Protein AF-A0A6N8HKY6-F1 (afdb_monomer_lite)

Structure (mmCIF, N/CA/C/O backbone):
data_AF-A0A6N8HKY6-F1
#
_entry.id   AF-A0A6N8HKY6-F1
#
loop_
_atom_site.group_PDB
_atom_site.id
_atom_site.type_symbol
_atom_site.label_atom_id
_atom_site.label_alt_id
_atom_site.label_comp_id
_atom_site.label_asym_id
_atom_site.label_entity_id
_atom_site.label_seq_id
_atom_site.pdbx_PDB_ins_code
_atom_site.Cartn_x
_atom_site.Cartn_y
_atom_site.Cartn_z
_atom_site.occupancy
_atom_site.B_iso_or_equiv
_atom_site.auth_seq_id
_atom_site.auth_comp_id
_atom_site.auth_asym_id
_atom_site.auth_atom_id
_atom_site.pdbx_PDB_model_num
ATOM 1 N N . MET A 1 1 ? 21.038 8.259 8.127 1.00 40.16 1 MET A N 1
ATOM 2 C CA . MET A 1 1 ? 21.988 7.631 7.180 1.00 40.16 1 MET A CA 1
ATOM 3 C C . MET A 1 1 ? 21.270 7.480 5.849 1.00 40.16 1 MET A C 1
ATOM 5 O O . MET A 1 1 ? 20.213 6.863 5.843 1.00 40.16 1 MET A O 1
ATOM 9 N N . ASP A 1 2 ? 21.791 8.058 4.765 1.00 55.56 2 ASP A N 1
ATOM 10 C CA . ASP A 1 2 ? 21.251 7.838 3.416 1.00 55.56 2 ASP A CA 1
ATOM 11 C C . ASP A 1 2 ? 21.573 6.409 2.977 1.00 55.56 2 ASP A C 1
ATOM 13 O O . ASP A 1 2 ? 22.699 6.095 2.587 1.00 55.56 2 ASP A O 1
ATOM 17 N N . VAL A 1 3 ? 20.592 5.513 3.087 1.00 57.75 3 VAL A N 1
ATOM 18 C CA . VAL A 1 3 ? 20.706 4.182 2.492 1.00 57.75 3 VAL A CA 1
ATOM 19 C C . VAL A 1 3 ? 20.642 4.328 0.967 1.00 57.75 3 VAL A C 1
ATOM 21 O O . VAL A 1 3 ? 19.696 4.923 0.446 1.00 57.75 3 VAL A O 1
ATOM 24 N N . PRO A 1 4 ? 21.641 3.833 0.218 1.00 78.25 4 PRO A N 1
ATOM 25 C CA . PRO A 1 4 ? 21.651 3.984 -1.229 1.00 78.25 4 PRO A CA 1
ATOM 26 C C . PRO A 1 4 ? 20.482 3.210 -1.851 1.00 78.25 4 PRO A C 1
ATOM 28 O O . PRO A 1 4 ? 20.195 2.079 -1.461 1.00 78.25 4 PRO A O 1
ATOM 31 N N . TRP A 1 5 ? 19.817 3.804 -2.848 1.00 77.56 5 TRP A N 1
ATOM 32 C CA . TRP A 1 5 ? 18.761 3.116 -3.594 1.00 77.56 5 TRP A CA 1
ATOM 33 C C . TRP A 1 5 ? 19.310 1.852 -4.274 1.00 77.56 5 TRP A C 1
ATOM 35 O O . TRP A 1 5 ? 20.417 1.856 -4.820 1.00 77.56 5 TRP A O 1
ATOM 45 N N . ILE A 1 6 ? 18.532 0.768 -4.225 1.00 83.19 6 ILE A N 1
ATOM 46 C CA . ILE A 1 6 ? 18.973 -0.580 -4.626 1.00 83.19 6 ILE A CA 1
ATOM 47 C C . ILE A 1 6 ? 18.578 -0.957 -6.058 1.00 83.19 6 ILE A C 1
ATOM 49 O O . ILE A 1 6 ? 19.226 -1.796 -6.683 1.00 83.19 6 ILE A O 1
ATOM 53 N N . GLY A 1 7 ? 17.537 -0.331 -6.601 1.00 85.00 7 GLY A N 1
ATOM 54 C CA . GLY A 1 7 ? 17.026 -0.587 -7.942 1.00 85.00 7 GLY A CA 1
ATOM 55 C C . GLY A 1 7 ? 15.934 0.398 -8.334 1.00 85.00 7 GLY A C 1
ATOM 56 O O . GLY A 1 7 ? 15.472 1.178 -7.501 1.00 85.00 7 GLY A O 1
ATOM 57 N N . ILE A 1 8 ? 15.543 0.341 -9.603 1.00 85.88 8 ILE A N 1
ATOM 58 C CA . ILE A 1 8 ? 14.415 1.094 -10.155 1.00 85.88 8 ILE A CA 1
ATOM 59 C C . ILE A 1 8 ? 13.319 0.139 -10.613 1.00 85.88 8 ILE A C 1
ATOM 61 O O . ILE A 1 8 ? 13.579 -1.028 -10.933 1.00 85.88 8 ILE A O 1
ATOM 65 N N . GLN A 1 9 ? 12.095 0.650 -10.655 1.00 87.75 9 GLN A N 1
ATOM 66 C CA . GLN A 1 9 ? 10.952 -0.060 -11.198 1.00 87.75 9 GLN A CA 1
ATOM 67 C C . GLN A 1 9 ? 9.892 0.931 -11.659 1.00 87.75 9 GLN A C 1
ATOM 69 O O . GLN A 1 9 ? 9.328 1.642 -10.836 1.00 87.75 9 GLN A O 1
ATOM 74 N N . GLU A 1 10 ? 9.556 0.880 -12.943 1.00 89.56 10 GLU A N 1
ATOM 75 C CA . GLU A 1 10 ? 8.458 1.663 -13.503 1.00 89.56 10 GLU A CA 1
ATOM 76 C C . GLU A 1 10 ? 7.121 0.937 -13.323 1.00 89.56 10 GLU A C 1
ATOM 78 O O . GLU A 1 10 ? 7.029 -0.295 -13.437 1.00 89.56 10 GLU A O 1
ATOM 83 N N . TRP A 1 11 ? 6.074 1.704 -13.017 1.00 92.62 11 TRP A N 1
ATOM 84 C CA . TRP A 1 11 ? 4.716 1.199 -12.810 1.00 92.62 11 TRP A CA 1
ATOM 85 C C . TRP A 1 11 ? 3.837 1.612 -13.990 1.00 92.62 11 TRP A C 1
ATOM 87 O O . TRP A 1 11 ? 3.439 2.768 -14.111 1.00 92.62 11 TRP A O 1
ATOM 97 N N . ASP A 1 12 ? 3.501 0.652 -14.846 1.00 92.50 12 ASP A N 1
ATOM 98 C CA . ASP A 1 12 ? 2.563 0.846 -15.947 1.00 92.50 12 ASP A CA 1
ATOM 99 C C . ASP A 1 12 ? 1.124 0.584 -15.466 1.00 92.50 12 ASP A C 1
ATOM 101 O O . ASP A 1 12 ? 0.831 -0.444 -14.842 1.00 92.50 12 ASP A O 1
ATOM 105 N N . LYS A 1 13 ? 0.224 1.529 -15.766 1.00 93.31 13 LYS A N 1
ATOM 106 C CA . LYS A 1 13 ? -1.221 1.497 -15.452 1.00 93.31 13 LYS A CA 1
ATOM 107 C C . LYS A 1 13 ? -1.550 1.184 -13.980 1.00 93.31 13 LYS A C 1
ATOM 109 O O . LYS A 1 13 ? -2.234 0.193 -13.707 1.00 93.31 13 LYS A O 1
ATOM 114 N N . PRO A 1 14 ? -1.100 2.007 -13.017 1.00 94.25 14 PRO A N 1
ATOM 115 C CA . PRO A 1 14 ? -1.478 1.821 -11.623 1.00 94.25 14 PRO A CA 1
ATOM 116 C C . PRO A 1 14 ? -2.959 2.142 -11.389 1.00 94.25 14 PRO A C 1
ATOM 118 O O . PRO A 1 14 ? -3.466 3.165 -11.849 1.00 94.25 14 PRO A O 1
ATOM 121 N N . LEU A 1 15 ? -3.640 1.282 -10.629 1.00 93.19 15 LEU A N 1
ATOM 122 C CA . LEU A 1 15 ? -4.996 1.518 -10.126 1.00 93.19 15 LEU A CA 1
ATOM 123 C C . LEU A 1 15 ? -4.956 1.644 -8.603 1.00 93.19 15 LEU A C 1
ATOM 125 O O . LEU A 1 15 ? -4.335 0.824 -7.937 1.00 93.19 15 LEU A O 1
ATOM 129 N N . PHE A 1 16 ? -5.640 2.640 -8.045 1.00 94.06 16 PHE A N 1
ATOM 130 C CA . PHE A 1 16 ? -5.699 2.867 -6.601 1.00 94.06 16 PHE A CA 1
ATOM 131 C C . PHE A 1 16 ? -7.106 2.594 -6.082 1.00 94.06 16 PHE A C 1
ATOM 133 O O . PHE A 1 16 ? -8.051 3.289 -6.449 1.00 94.06 16 PHE A O 1
ATOM 140 N N . LEU A 1 17 ? -7.236 1.593 -5.215 1.00 94.19 17 LEU A N 1
ATOM 141 C CA . LEU A 1 17 ? -8.494 1.214 -4.578 1.00 94.19 17 LEU A CA 1
ATOM 142 C C . LEU A 1 17 ? -8.341 1.372 -3.070 1.00 94.19 17 LEU A C 1
ATOM 144 O O . LEU A 1 17 ? -7.358 0.884 -2.520 1.00 94.19 17 LEU A O 1
ATOM 148 N N . HIS A 1 18 ? -9.304 2.019 -2.416 1.00 93.44 18 HIS A N 1
ATOM 149 C CA . HIS A 1 18 ? -9.317 2.213 -0.967 1.00 93.44 18 HIS A CA 1
ATOM 150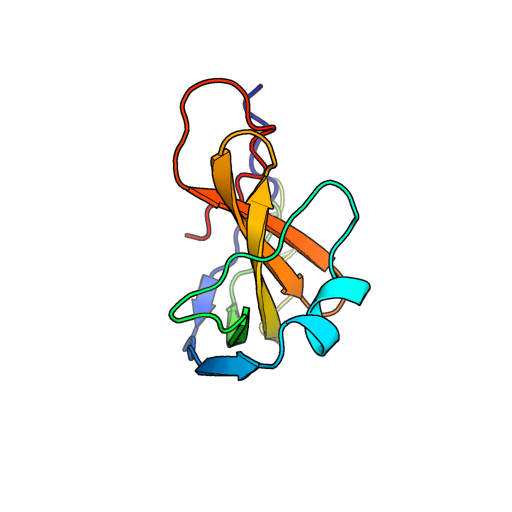 C C . HIS A 1 18 ? -10.697 1.865 -0.417 1.00 93.44 18 HIS A C 1
ATOM 152 O O . HIS A 1 18 ? -11.705 2.289 -0.983 1.00 93.44 18 HIS A O 1
ATOM 158 N N . TRP A 1 19 ? -10.744 1.108 0.675 1.00 95.19 19 TRP A N 1
ATOM 159 C CA . TRP A 1 19 ? -11.985 0.804 1.384 1.00 95.19 19 TRP A CA 1
ATOM 160 C C . TRP A 1 19 ? -11.760 0.873 2.895 1.00 95.19 19 TRP A C 1
ATOM 162 O O . TRP A 1 19 ? -10.682 0.499 3.382 1.00 95.19 19 TRP A O 1
ATOM 172 N N . PRO A 1 20 ? -12.769 1.344 3.643 1.00 94.94 20 PRO A N 1
ATOM 173 C CA . PRO A 1 20 ? -12.734 1.278 5.086 1.00 94.94 20 PRO A CA 1
ATOM 174 C C . PRO A 1 20 ? -12.917 -0.171 5.547 1.00 94.94 20 PRO A C 1
ATOM 176 O 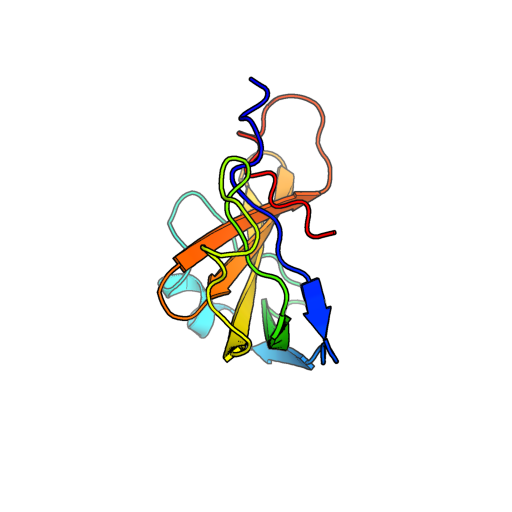O . PRO A 1 20 ? -13.619 -0.970 4.918 1.00 94.94 20 PRO A O 1
ATOM 179 N N . VAL A 1 21 ? -12.282 -0.511 6.661 1.00 93.50 21 VAL A N 1
ATOM 180 C CA . VAL A 1 21 ? -12.401 -1.810 7.322 1.00 93.50 21 VAL A CA 1
ATOM 181 C C . VAL A 1 21 ? -12.426 -1.634 8.842 1.00 93.50 21 VAL A C 1
ATOM 183 O O . VAL A 1 21 ? -11.867 -0.659 9.358 1.00 93.50 21 VAL A O 1
ATOM 186 N N . PRO A 1 22 ? -13.029 -2.581 9.585 1.00 93.31 22 PRO A N 1
ATOM 187 C CA . PRO A 1 22 ? -13.001 -2.549 11.042 1.00 93.31 22 PRO A CA 1
ATOM 188 C C . PRO A 1 22 ? -11.565 -2.576 11.578 1.00 93.31 22 PRO A C 1
ATOM 190 O O . PRO A 1 22 ? -10.729 -3.366 11.123 1.00 93.31 22 PRO A O 1
ATOM 193 N N . TYR A 1 23 ? -11.285 -1.725 12.563 1.00 92.69 23 TYR A N 1
ATOM 194 C CA . TYR A 1 23 ? -9.962 -1.574 13.174 1.00 92.69 23 TYR A CA 1
ATOM 195 C C . TYR A 1 23 ? -9.439 -2.904 13.735 1.00 92.69 23 TYR A C 1
ATOM 197 O O . TYR A 1 23 ? -8.277 -3.273 13.564 1.00 92.69 23 TYR A O 1
ATOM 205 N N . GLU A 1 24 ? -10.333 -3.652 14.363 1.00 93.19 24 GLU A N 1
ATOM 206 C CA . GLU A 1 24 ? -10.104 -4.913 15.058 1.00 93.19 24 GLU A CA 1
ATOM 207 C C . GLU A 1 24 ? -9.662 -6.021 14.100 1.00 93.19 24 GLU A C 1
ATOM 209 O O . GLU A 1 24 ? -8.942 -6.931 14.505 1.00 93.19 24 GLU A O 1
ATOM 214 N N . VAL A 1 25 ? -10.049 -5.928 12.823 1.00 91.69 25 VAL A N 1
ATOM 215 C CA . VAL A 1 25 ? -9.651 -6.881 11.777 1.00 91.69 25 VAL A CA 1
ATOM 216 C C . VAL A 1 25 ? -8.216 -6.621 11.323 1.00 91.69 25 VAL A C 1
ATOM 218 O O . VAL A 1 25 ? -7.463 -7.565 11.090 1.00 91.69 25 VAL A O 1
ATOM 221 N N . LEU A 1 26 ? -7.812 -5.353 11.215 1.00 91.00 26 LEU A N 1
ATOM 222 C CA . LEU A 1 26 ? -6.459 -4.997 10.785 1.00 91.00 26 LEU A CA 1
ATOM 223 C C . LEU A 1 26 ? -5.433 -5.023 11.911 1.00 91.00 26 LEU A C 1
ATOM 225 O O . LEU A 1 26 ? -4.261 -5.304 11.656 1.00 91.00 26 LEU A O 1
ATOM 229 N N . ARG A 1 27 ? -5.836 -4.726 13.150 1.00 90.62 27 ARG A N 1
ATOM 230 C CA . ARG A 1 27 ? -4.907 -4.566 14.276 1.00 90.62 27 ARG A CA 1
ATOM 231 C C . ARG A 1 27 ? -3.977 -5.771 14.480 1.00 90.62 27 ARG A C 1
ATOM 233 O O . ARG A 1 27 ? -2.795 -5.521 14.718 1.00 90.62 27 ARG A O 1
ATOM 240 N N . PRO A 1 28 ? -4.427 -7.036 14.370 1.00 92.31 28 PRO A N 1
ATOM 241 C CA . PRO A 1 28 ? -3.551 -8.199 14.521 1.00 92.31 28 PRO A CA 1
ATOM 242 C C . PRO A 1 28 ? -2.482 -8.329 13.425 1.00 92.31 28 PRO A C 1
ATOM 244 O O . PRO A 1 28 ? -1.472 -8.989 13.644 1.00 92.31 28 PRO A O 1
ATOM 247 N N . LEU A 1 29 ? -2.692 -7.716 12.254 1.00 88.94 29 LEU A N 1
ATOM 248 C CA . LEU A 1 29 ? -1.766 -7.769 11.114 1.00 88.94 29 LEU A CA 1
ATOM 249 C C . LEU A 1 29 ? -0.670 -6.698 11.190 1.00 88.94 29 LEU A C 1
ATOM 251 O O . LEU A 1 29 ? 0.304 -6.748 10.439 1.00 88.94 29 LEU A O 1
ATOM 255 N N . VAL A 1 30 ? -0.833 -5.719 12.082 1.00 86.75 30 VAL A N 1
ATOM 256 C CA . VAL A 1 30 ? 0.107 -4.617 12.272 1.00 86.75 30 VAL A CA 1
ATOM 257 C C . VAL A 1 30 ? 1.051 -4.932 13.440 1.00 86.75 30 VAL A C 1
ATOM 259 O O . VAL A 1 30 ? 0.573 -5.215 14.544 1.00 86.75 30 VAL A O 1
ATOM 262 N N . PRO A 1 31 ? 2.384 -4.863 13.235 1.00 86.25 31 PRO A N 1
ATOM 263 C CA . PRO A 1 31 ? 3.354 -5.068 14.306 1.00 86.25 31 PRO A CA 1
ATOM 264 C C . PRO A 1 31 ? 3.156 -4.096 15.475 1.00 86.25 31 PRO A C 1
ATOM 266 O O . PRO A 1 31 ? 2.819 -2.933 15.276 1.00 86.25 31 PRO A O 1
ATOM 269 N N . GLU A 1 32 ? 3.446 -4.564 16.690 1.00 82.88 32 GLU A N 1
ATOM 270 C CA . GLU A 1 32 ? 3.260 -3.829 17.949 1.00 82.88 32 GLU A CA 1
ATOM 271 C C . GLU A 1 32 ? 3.792 -2.381 18.005 1.00 82.88 32 GLU A C 1
ATOM 273 O O . GLU A 1 32 ? 3.078 -1.542 18.555 1.00 82.88 32 GLU A O 1
ATOM 278 N N . PRO A 1 33 ? 4.968 -2.020 17.444 1.00 84.12 33 PRO A N 1
ATOM 279 C CA . PRO A 1 33 ? 5.452 -0.636 17.517 1.00 84.12 33 PRO A CA 1
ATOM 280 C C . PRO A 1 33 ? 4.609 0.369 16.714 1.00 84.12 33 PRO A C 1
ATOM 282 O O . PRO A 1 33 ? 4.843 1.577 16.811 1.00 84.12 33 PRO A O 1
ATOM 285 N N . PHE A 1 34 ? 3.649 -0.103 15.916 1.00 87.00 34 PHE A N 1
ATOM 286 C CA . PHE A 1 34 ? 2.804 0.724 15.069 1.00 87.00 34 PHE A CA 1
ATOM 287 C C . PHE A 1 34 ? 1.350 0.703 15.543 1.00 87.00 34 PHE A C 1
ATOM 289 O O . PHE A 1 34 ? 0.785 -0.336 15.884 1.00 87.00 34 PHE A O 1
ATOM 296 N N . VAL A 1 35 ? 0.719 1.872 15.509 1.00 89.19 35 VAL A N 1
ATOM 297 C CA . VAL A 1 35 ? -0.721 2.033 15.737 1.00 89.19 35 VAL A CA 1
ATOM 298 C C . VAL A 1 35 ? -1.391 2.191 14.381 1.00 89.19 35 VAL A C 1
ATOM 300 O O . VAL A 1 35 ? -0.816 2.822 13.506 1.00 89.19 35 VAL A O 1
ATOM 303 N N . LEU A 1 36 ? -2.585 1.644 14.171 1.00 90.81 36 LEU A N 1
ATOM 304 C CA . LEU A 1 36 ? -3.332 1.912 12.939 1.00 90.81 36 LEU A CA 1
ATOM 305 C C . LEU A 1 36 ? -3.740 3.384 12.876 1.00 90.81 36 LEU A C 1
ATOM 307 O O . LEU A 1 36 ? -4.229 3.943 13.860 1.00 90.81 36 LEU A O 1
ATOM 311 N N . ASP A 1 37 ? -3.547 3.996 11.713 1.00 90.31 37 ASP A N 1
ATOM 312 C CA . ASP A 1 37 ? -4.087 5.321 11.457 1.00 90.31 37 ASP A CA 1
ATOM 313 C C . ASP A 1 37 ? -5.537 5.192 10.993 1.00 90.31 37 ASP A C 1
ATOM 315 O O . ASP A 1 37 ? -5.870 4.340 10.163 1.00 90.31 37 ASP A O 1
ATOM 319 N N . THR A 1 38 ? -6.406 6.015 11.568 1.00 90.75 38 THR A N 1
ATOM 320 C CA . THR A 1 38 ? -7.848 5.950 11.333 1.00 90.75 38 THR A CA 1
ATOM 321 C C . THR A 1 38 ? -8.334 7.261 10.757 1.00 90.75 38 THR A C 1
ATOM 323 O O . THR A 1 38 ? -7.996 8.326 11.273 1.00 90.75 38 THR A O 1
ATOM 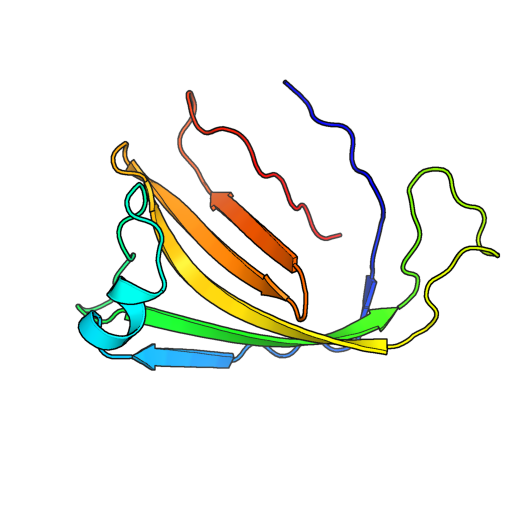326 N N . PHE A 1 39 ? -9.194 7.183 9.752 1.00 88.06 39 PHE A N 1
ATOM 327 C CA . PHE A 1 39 ? -9.911 8.328 9.214 1.00 88.06 39 PHE A CA 1
ATOM 328 C C . PHE A 1 39 ? -11.405 8.094 9.415 1.00 88.06 39 PHE A C 1
ATOM 330 O O . PHE A 1 39 ? -11.913 7.034 9.047 1.00 88.06 39 PHE A O 1
ATOM 337 N N . ASP A 1 40 ? -12.074 9.063 10.045 1.00 88.94 40 ASP A N 1
ATOM 338 C CA . ASP A 1 40 ? -13.483 8.972 10.455 1.00 88.94 40 ASP A CA 1
ATOM 339 C C . ASP A 1 40 ? -13.781 7.739 11.336 1.00 88.94 40 ASP A C 1
ATOM 341 O O . ASP A 1 40 ? -14.715 6.974 11.113 1.00 88.94 40 ASP A O 1
ATOM 345 N N . GLY A 1 41 ? -12.891 7.474 12.302 1.00 87.25 41 GLY A N 1
ATOM 346 C CA . GLY A 1 41 ? -12.995 6.329 13.216 1.00 87.25 41 GLY A CA 1
ATOM 347 C C . GLY A 1 41 ? -12.760 4.954 12.577 1.00 87.25 41 GLY A C 1
ATOM 348 O O . GLY A 1 41 ? -12.782 3.953 13.287 1.00 87.25 41 GLY A O 1
ATOM 349 N N . GLN A 1 42 ? -12.502 4.883 11.268 1.00 90.38 42 GLN A N 1
ATOM 350 C CA . GLN A 1 42 ? -12.296 3.632 10.536 1.00 90.38 42 GLN A CA 1
ATOM 351 C C . GLN A 1 42 ? -10.839 3.466 10.112 1.00 90.38 42 GLN A C 1
ATOM 353 O O . GLN A 1 42 ? -10.155 4.439 9.784 1.00 90.38 42 GLN A O 1
ATOM 358 N N . ALA A 1 43 ? -10.361 2.223 10.100 1.00 93.12 43 ALA A N 1
ATOM 359 C CA . ALA A 1 43 ? -9.082 1.885 9.493 1.00 93.12 43 ALA A CA 1
ATOM 360 C C . ALA A 1 43 ? -9.271 1.672 7.984 1.00 93.12 43 ALA A C 1
ATOM 362 O O . ALA A 1 43 ? -10.373 1.386 7.518 1.00 93.12 43 ALA A O 1
ATOM 363 N N . TRP A 1 44 ? -8.202 1.825 7.207 1.00 93.50 44 TRP A N 1
ATOM 364 C CA . TRP A 1 44 ? -8.285 1.824 5.747 1.00 93.50 44 TRP A CA 1
ATOM 365 C C . TRP A 1 44 ? -7.263 0.882 5.138 1.00 93.50 44 TRP A C 1
ATOM 367 O O . TRP A 1 44 ? -6.086 0.910 5.505 1.00 93.50 44 TRP A O 1
ATOM 377 N N . VAL A 1 45 ? -7.708 0.099 4.156 1.00 94.12 45 VAL A N 1
ATOM 378 C CA . VAL A 1 45 ? -6.817 -0.698 3.311 1.00 94.12 45 VAL A CA 1
ATOM 379 C C . VAL A 1 45 ? -6.802 -0.114 1.910 1.00 94.12 45 VAL A C 1
ATOM 381 O O . VAL A 1 45 ? -7.843 0.230 1.352 1.00 94.12 45 VAL A O 1
ATOM 384 N N . GLY A 1 46 ? -5.604 -0.019 1.342 1.00 92.88 46 GLY A N 1
ATOM 385 C CA . GLY A 1 46 ? -5.382 0.252 -0.066 1.00 92.88 46 GLY A CA 1
ATOM 386 C C . GLY A 1 46 ? -4.939 -1.005 -0.813 1.00 92.88 46 GLY A C 1
ATOM 387 O O . GLY A 1 46 ? -4.072 -1.743 -0.345 1.00 92.88 46 GLY A O 1
ATOM 388 N N . ILE A 1 47 ? -5.491 -1.231 -1.999 1.00 93.75 47 ILE A N 1
ATOM 389 C CA . ILE A 1 47 ? -5.002 -2.210 -2.977 1.00 93.75 47 ILE A CA 1
ATOM 390 C C . ILE A 1 47 ? -4.513 -1.425 -4.187 1.00 93.75 47 ILE A C 1
ATOM 392 O O . ILE A 1 47 ? -5.212 -0.550 -4.700 1.00 93.75 47 ILE A O 1
ATOM 396 N N . VAL A 1 48 ? -3.307 -1.753 -4.646 1.00 93.75 48 VAL A N 1
ATOM 397 C CA . VAL A 1 48 ? -2.718 -1.148 -5.840 1.00 93.75 48 VAL A CA 1
ATOM 398 C C . VAL A 1 48 ? -2.176 -2.238 -6.760 1.00 93.75 48 VAL A C 1
ATOM 400 O O . VAL A 1 48 ? -1.044 -2.689 -6.553 1.00 93.75 48 VAL A O 1
ATOM 403 N N . PRO A 1 49 ? -2.976 -2.709 -7.737 1.00 93.50 49 PRO A N 1
ATOM 404 C CA . PRO A 1 49 ? -2.487 -3.508 -8.844 1.00 93.50 49 PRO A CA 1
ATOM 405 C C . PRO A 1 49 ? -1.836 -2.607 -9.895 1.00 93.50 49 PRO A C 1
ATOM 407 O O . PRO A 1 49 ? -2.319 -1.511 -10.188 1.00 93.50 49 PRO A O 1
ATOM 410 N N . PHE A 1 50 ? -0.740 -3.082 -10.473 1.00 92.00 50 PHE A N 1
ATOM 411 C CA . PHE A 1 50 ? -0.042 -2.422 -11.574 1.00 92.00 50 PHE A CA 1
ATOM 412 C C . PHE A 1 50 ? 0.833 -3.433 -12.311 1.00 92.00 50 PHE A C 1
ATOM 414 O O . PHE A 1 50 ? 1.132 -4.525 -11.811 1.00 92.00 50 PHE A O 1
ATOM 421 N N . LYS A 1 51 ? 1.256 -3.070 -13.520 1.00 91.62 51 LYS A N 1
ATOM 422 C CA . LYS A 1 51 ? 2.248 -3.834 -14.267 1.00 91.62 51 LYS A CA 1
ATOM 423 C C . LYS A 1 51 ? 3.626 -3.236 -13.991 1.00 91.62 51 LYS A C 1
ATOM 425 O O . LYS A 1 51 ? 3.898 -2.101 -14.360 1.00 91.62 51 LYS A O 1
ATOM 430 N N . ALA A 1 52 ? 4.497 -3.997 -13.342 1.00 90.38 52 ALA A N 1
ATOM 431 C CA . ALA A 1 52 ? 5.887 -3.613 -13.163 1.00 90.38 52 ALA A CA 1
ATOM 432 C C . ALA A 1 52 ? 6.653 -3.849 -14.468 1.00 90.38 52 ALA A C 1
ATOM 434 O O . ALA A 1 52 ? 6.657 -4.961 -15.011 1.00 90.38 52 ALA A O 1
ATOM 435 N N . VAL A 1 53 ? 7.299 -2.800 -14.966 1.00 89.25 53 VAL A N 1
ATOM 436 C CA . VAL A 1 53 ? 8.141 -2.823 -16.168 1.00 89.25 53 VAL A CA 1
ATOM 437 C C . VAL A 1 53 ? 9.5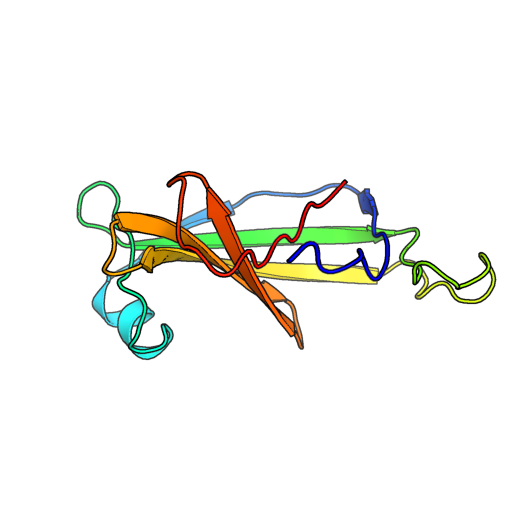10 -2.225 -15.847 1.00 89.25 53 VAL A C 1
ATOM 439 O O . VAL A 1 53 ? 9.705 -1.635 -14.783 1.00 89.25 53 VAL A O 1
ATOM 442 N N . HIS A 1 54 ? 10.496 -2.492 -16.708 1.00 86.38 54 HIS A N 1
ATOM 443 C CA . HIS A 1 54 ? 11.875 -1.994 -16.578 1.00 86.38 54 HIS A CA 1
ATOM 444 C C . HIS A 1 54 ? 12.477 -2.127 -15.163 1.00 86.38 54 HIS A C 1
ATOM 446 O O . HIS A 1 54 ? 13.207 -1.262 -14.686 1.00 86.38 54 HIS A O 1
ATOM 452 N N . THR A 1 55 ? 12.170 -3.232 -14.473 1.00 86.19 55 THR A N 1
ATOM 453 C CA . THR A 1 55 ? 12.684 -3.484 -13.122 1.00 86.19 55 THR A CA 1
ATOM 454 C C . THR A 1 55 ? 14.130 -3.955 -13.204 1.00 86.19 55 THR A C 1
ATOM 456 O O . THR A 1 55 ? 14.379 -5.055 -13.708 1.00 86.19 55 THR A O 1
ATOM 459 N N . LYS A 1 56 ? 15.065 -3.150 -12.687 1.00 82.81 56 LYS A N 1
ATOM 460 C CA . LYS A 1 56 ? 16.497 -3.481 -12.658 1.00 82.81 56 LYS A CA 1
ATOM 461 C C . LYS A 1 56 ? 17.196 -3.016 -11.376 1.00 82.81 56 LYS A C 1
ATOM 463 O O . LYS A 1 56 ? 16.853 -1.958 -10.837 1.00 82.81 56 LYS A O 1
ATOM 468 N N . PRO A 1 57 ? 18.187 -3.778 -10.878 1.00 83.31 57 PRO A N 1
ATOM 469 C CA . PRO A 1 57 ? 19.040 -3.333 -9.784 1.00 83.31 57 PRO A CA 1
ATOM 470 C C . PRO A 1 57 ? 19.943 -2.177 -10.234 1.00 83.31 57 PRO A C 1
ATOM 472 O O . PRO A 1 57 ? 20.282 -2.062 -11.410 1.00 83.31 57 PRO A O 1
ATOM 475 N N . ARG A 1 58 ? 20.381 -1.341 -9.287 1.00 81.44 58 ARG A N 1
ATOM 476 C CA . ARG A 1 58 ? 21.201 -0.141 -9.547 1.00 81.44 58 ARG A CA 1
ATOM 477 C C . ARG A 1 58 ? 22.467 -0.409 -10.366 1.00 81.44 58 ARG A C 1
ATOM 479 O O . ARG A 1 58 ? 22.887 0.440 -11.142 1.00 81.44 58 ARG A O 1
ATOM 486 N N . TRP A 1 59 ? 23.091 -1.560 -10.141 1.00 76.50 59 TRP A N 1
ATOM 487 C CA . TRP A 1 59 ? 24.356 -1.972 -10.754 1.00 76.50 59 TRP A CA 1
ATOM 488 C C . TRP A 1 59 ? 24.169 -2.964 -11.914 1.00 76.50 59 TRP A C 1
ATOM 490 O O . TRP A 1 59 ? 25.153 -3.414 -12.495 1.00 76.50 59 TRP A O 1
ATOM 500 N N . GLY A 1 60 ? 22.926 -3.326 -12.247 1.00 66.56 60 GLY A N 1
ATOM 501 C CA . GLY A 1 60 ? 22.626 -4.254 -13.336 1.00 66.56 60 GLY A CA 1
ATOM 502 C C . GLY A 1 60 ? 22.580 -3.557 -14.693 1.00 66.56 60 GLY A C 1
ATOM 503 O O . GLY A 1 60 ? 22.061 -2.447 -14.816 1.00 66.56 60 GLY A O 1
ATOM 5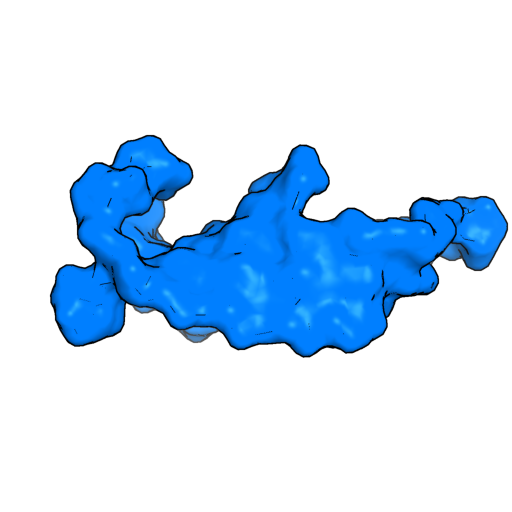04 N N . SER A 1 61 ? 23.090 -4.228 -15.727 1.00 65.31 61 SER A N 1
ATOM 505 C CA . SER A 1 61 ? 22.822 -3.859 -17.120 1.00 65.31 61 SER A CA 1
ATOM 506 C C . SER A 1 61 ? 21.380 -4.219 -17.502 1.00 65.31 61 SER A C 1
ATOM 508 O O . SER A 1 61 ? 20.726 -5.001 -16.810 1.00 65.31 61 SER A O 1
ATOM 510 N N . ASP A 1 62 ? 20.873 -3.693 -18.622 1.00 64.56 62 ASP A N 1
ATOM 511 C CA . ASP A 1 62 ? 19.498 -3.968 -19.087 1.00 64.56 62 ASP A CA 1
ATOM 512 C C . ASP A 1 62 ? 19.224 -5.467 -19.348 1.00 64.56 62 ASP A C 1
ATOM 514 O O . ASP A 1 62 ? 18.073 -5.902 -19.376 1.00 64.56 62 ASP A O 1
ATOM 518 N N . LEU A 1 63 ? 20.286 -6.274 -19.458 1.00 62.88 63 LEU A N 1
ATOM 519 C CA . LEU A 1 63 ? 20.233 -7.734 -19.576 1.00 62.88 63 LEU A CA 1
ATOM 520 C C . LEU A 1 63 ? 19.804 -8.439 -18.276 1.00 62.88 63 LEU A C 1
ATOM 522 O O . LEU A 1 63 ? 19.373 -9.587 -18.328 1.00 62.88 63 LEU A O 1
ATOM 526 N N . VAL A 1 64 ? 19.896 -7.772 -17.120 1.00 63.09 64 VAL A N 1
ATOM 527 C CA . VAL A 1 64 ? 19.484 -8.296 -15.803 1.00 63.09 64 VAL A CA 1
ATOM 528 C C . VAL A 1 64 ? 18.172 -7.631 -15.372 1.00 63.09 64 VAL A C 1
ATOM 530 O O . VAL A 1 64 ? 18.045 -7.081 -14.277 1.00 63.09 64 VAL A O 1
ATOM 533 N N . THR A 1 65 ? 17.188 -7.624 -16.270 1.00 70.12 65 THR A N 1
ATOM 534 C CA . THR A 1 65 ? 15.838 -7.129 -15.983 1.00 70.12 65 THR A CA 1
ATOM 535 C C . THR A 1 65 ? 14.912 -8.283 -15.608 1.00 70.12 65 THR A C 1
ATOM 537 O O . THR A 1 65 ? 14.949 -9.352 -16.212 1.00 70.12 65 THR A O 1
ATOM 540 N N . LEU A 1 66 ? 14.025 -8.069 -14.630 1.00 71.25 66 LEU A N 1
ATOM 541 C CA . LEU A 1 66 ? 13.039 -9.077 -14.191 1.00 71.25 66 LEU A CA 1
ATOM 542 C C . LEU A 1 66 ? 11.873 -9.286 -15.186 1.00 71.25 66 LEU A C 1
ATOM 544 O O . LEU A 1 66 ? 10.864 -9.900 -14.843 1.00 71.25 66 LEU A O 1
ATOM 548 N N . GLY A 1 67 ? 11.985 -8.772 -16.416 1.00 81.00 67 GLY A N 1
ATOM 549 C CA . GLY A 1 67 ? 10.892 -8.743 -17.387 1.00 81.00 67 GLY A CA 1
ATOM 550 C C . GLY A 1 67 ? 9.662 -7.968 -16.893 1.00 81.00 67 GLY A C 1
ATOM 551 O O . GLY A 1 67 ? 9.638 -7.394 -15.800 1.00 81.00 67 GLY A O 1
ATOM 552 N N . SER A 1 68 ? 8.610 -7.937 -17.715 1.00 86.12 68 SER A N 1
ATOM 553 C CA . SER A 1 68 ? 7.339 -7.329 -17.316 1.00 86.12 68 SER A CA 1
ATOM 554 C C . SER A 1 68 ? 6.472 -8.317 -16.544 1.00 86.12 68 SER A C 1
ATOM 556 O O . SER A 1 68 ? 6.240 -9.424 -17.033 1.00 86.12 68 SER A O 1
ATOM 558 N N . HIS A 1 69 ? 5.934 -7.909 -15.399 1.00 87.69 69 HIS A N 1
ATOM 559 C CA . HIS A 1 69 ? 5.103 -8.772 -14.560 1.00 87.69 69 HIS A CA 1
ATOM 560 C C . HIS A 1 69 ? 4.036 -7.971 -13.811 1.00 87.69 69 HIS A C 1
ATOM 562 O O . HIS A 1 69 ? 4.167 -6.767 -13.604 1.00 87.69 69 HIS A O 1
ATOM 568 N N . PHE A 1 70 ? 2.953 -8.637 -13.416 1.00 90.38 70 PHE A N 1
ATOM 569 C CA . PHE A 1 70 ? 1.899 -8.012 -12.621 1.00 90.38 70 PHE A CA 1
ATOM 570 C C . PHE A 1 70 ? 2.259 -8.046 -11.141 1.00 90.38 70 PHE A C 1
ATOM 572 O O . PHE A 1 70 ? 2.721 -9.064 -10.625 1.00 90.38 70 PHE A O 1
ATOM 579 N N . GLN A 1 71 ? 2.029 -6.930 -10.461 1.00 90.38 71 GLN A N 1
ATOM 580 C CA . GLN A 1 71 ? 2.225 -6.803 -9.027 1.00 90.38 71 GLN A CA 1
ATOM 581 C C . GLN A 1 71 ? 0.969 -6.263 -8.365 1.00 90.38 71 GLN A C 1
ATOM 583 O O . GLN A 1 71 ? 0.211 -5.487 -8.945 1.00 90.38 71 GLN A O 1
ATOM 588 N N . LEU A 1 72 ? 0.780 -6.689 -7.121 1.00 90.50 72 LEU A N 1
ATOM 589 C CA . LEU A 1 72 ? -0.319 -6.287 -6.267 1.00 90.50 72 LEU A CA 1
ATOM 590 C C . LEU A 1 72 ? 0.258 -5.873 -4.917 1.00 90.50 72 LEU A C 1
ATOM 592 O O . LEU A 1 72 ? 0.919 -6.678 -4.254 1.00 90.50 72 LEU A O 1
ATOM 596 N N . ASN A 1 73 ? 0.016 -4.621 -4.534 1.00 91.12 73 ASN A N 1
ATOM 597 C CA . ASN A 1 73 ? 0.377 -4.100 -3.221 1.00 91.12 73 ASN A CA 1
ATOM 598 C C . ASN A 1 73 ? -0.880 -3.966 -2.362 1.00 91.12 73 ASN A C 1
ATOM 600 O O . ASN A 1 73 ? -1.816 -3.270 -2.758 1.00 91.12 73 ASN A O 1
ATOM 604 N N . PHE A 1 74 ? -0.861 -4.558 -1.174 1.00 91.06 74 PHE A N 1
ATOM 605 C CA . PHE A 1 74 ? -1.816 -4.273 -0.105 1.00 91.06 74 PHE A CA 1
ATOM 606 C C . PHE A 1 74 ? -1.172 -3.294 0.860 1.00 91.06 74 PHE A C 1
ATOM 608 O O . PHE A 1 74 ? -0.009 -3.474 1.208 1.00 91.06 74 PHE A O 1
ATOM 615 N N . ARG A 1 75 ? -1.885 -2.262 1.299 1.00 92.81 75 ARG A N 1
ATOM 616 C CA . ARG A 1 75 ? -1.342 -1.277 2.234 1.00 92.81 75 ARG A CA 1
ATOM 617 C C . ARG A 1 75 ? -2.346 -0.890 3.300 1.00 92.81 75 ARG A C 1
ATOM 619 O O . ARG A 1 75 ? -3.531 -0.815 3.012 1.00 92.81 75 ARG A O 1
ATOM 626 N N . THR A 1 76 ? -1.862 -0.607 4.500 1.00 92.75 76 THR A N 1
ATOM 627 C CA . THR A 1 76 ? -2.645 0.040 5.558 1.00 92.75 76 THR A CA 1
ATOM 628 C C . THR A 1 76 ? -1.881 1.238 6.095 1.00 92.75 76 THR A C 1
ATOM 630 O O . THR A 1 76 ? -0.649 1.289 6.011 1.00 92.75 76 THR A O 1
ATOM 633 N N . TYR A 1 77 ? -2.614 2.197 6.645 1.00 90.94 77 TYR A N 1
ATOM 634 C CA . TYR A 1 77 ? -2.053 3.388 7.266 1.00 90.94 77 TYR A CA 1
ATOM 635 C C . TYR A 1 77 ? -1.790 3.127 8.742 1.00 90.94 77 TYR A C 1
ATOM 637 O O . TYR A 1 77 ? -2.570 2.464 9.430 1.00 90.94 77 TYR A O 1
ATOM 645 N N . ILE A 1 78 ? -0.654 3.613 9.212 1.00 89.25 78 ILE A N 1
ATOM 646 C CA . ILE A 1 78 ? -0.168 3.431 10.569 1.00 89.25 78 ILE A CA 1
ATOM 647 C C . ILE A 1 78 ? 0.444 4.733 11.078 1.00 89.25 78 ILE A C 1
ATOM 649 O O . ILE A 1 78 ? 0.961 5.527 10.309 1.00 89.25 78 ILE A O 1
ATOM 653 N N . ARG A 1 79 ? 0.458 4.945 12.385 1.00 85.62 79 ARG A N 1
ATOM 654 C CA . ARG A 1 79 ? 1.276 5.962 13.037 1.00 85.62 79 ARG A CA 1
ATOM 655 C C . ARG A 1 79 ? 2.320 5.306 13.913 1.00 85.62 79 ARG A C 1
ATOM 657 O O . ARG A 1 79 ? 2.064 4.295 14.572 1.00 85.62 79 ARG A O 1
ATOM 664 N N . PHE A 1 80 ? 3.493 5.921 13.953 1.00 81.69 80 PHE A N 1
ATOM 665 C CA . PHE A 1 80 ? 4.454 5.632 15.001 1.00 81.69 80 PHE A CA 1
ATOM 666 C C . PHE A 1 80 ? 4.009 6.319 16.294 1.00 81.69 80 PHE A C 1
ATOM 668 O O . PHE A 1 80 ? 3.456 7.420 16.263 1.00 81.69 80 PHE A O 1
ATOM 675 N N . LEU A 1 81 ? 4.297 5.708 17.444 1.00 67.38 81 LEU A N 1
ATOM 676 C CA . LEU A 1 81 ? 3.924 6.260 18.754 1.00 67.38 81 LEU A CA 1
ATOM 677 C C . LEU A 1 81 ? 4.520 7.658 19.024 1.00 67.38 81 LEU A C 1
ATOM 679 O O . LEU A 1 81 ? 4.018 8.378 19.880 1.00 67.38 81 LEU A O 1
ATOM 683 N N . ARG A 1 82 ? 5.547 8.071 18.264 1.00 65.62 82 ARG A N 1
ATOM 684 C CA . ARG A 1 82 ? 6.145 9.420 18.303 1.00 65.62 82 ARG A CA 1
ATOM 685 C C . ARG A 1 82 ? 5.575 10.418 17.276 1.00 65.62 82 ARG A C 1
ATOM 687 O O . ARG A 1 82 ? 6.162 11.472 17.083 1.00 65.62 82 ARG A O 1
ATOM 694 N N . GLY A 1 83 ? 4.441 10.121 16.635 1.00 60.03 83 GLY A N 1
ATOM 695 C CA . GLY A 1 83 ? 3.640 11.119 15.906 1.00 60.03 83 GLY A CA 1
ATOM 696 C C . GLY A 1 83 ? 3.770 11.152 14.378 1.00 60.03 83 GLY A C 1
ATOM 697 O O . GLY A 1 83 ? 3.013 11.879 13.744 1.00 60.03 83 GLY A O 1
ATOM 698 N N . ALA A 1 84 ? 4.646 10.354 13.762 1.00 68.94 84 ALA A N 1
ATOM 699 C CA . ALA A 1 84 ? 4.729 10.271 12.299 1.00 68.94 84 ALA A CA 1
ATOM 700 C C . ALA A 1 84 ? 3.624 9.364 11.728 1.00 68.94 84 ALA A C 1
ATOM 702 O O . ALA A 1 84 ? 3.471 8.229 12.193 1.00 68.94 84 ALA A O 1
ATOM 703 N N . SER A 1 85 ? 2.883 9.841 10.718 1.00 70.00 85 SER A N 1
ATOM 704 C CA . SER A 1 85 ? 1.978 9.000 9.918 1.00 70.00 85 SER A CA 1
ATOM 705 C C . SER A 1 85 ? 2.754 8.312 8.794 1.00 70.00 85 SER A C 1
ATOM 707 O O . SER A 1 85 ? 3.613 8.888 8.119 1.00 70.00 85 SER A O 1
ATOM 709 N N . CYS A 1 86 ? 2.483 7.026 8.656 1.00 76.69 86 CYS A N 1
ATOM 710 C CA . CYS A 1 86 ? 3.203 6.070 7.849 1.00 76.69 86 CYS A CA 1
ATOM 711 C C . CYS A 1 86 ? 2.216 5.105 7.185 1.00 76.69 86 CYS A C 1
ATOM 713 O O . CYS A 1 86 ? 1.034 5.027 7.506 1.00 76.69 86 CYS A O 1
ATOM 715 N N . SER A 1 87 ? 2.711 4.318 6.247 1.00 72.50 87 SER A N 1
ATOM 716 C CA . SER A 1 87 ? 1.979 3.200 5.672 1.00 72.50 87 SER A CA 1
ATOM 717 C C . SER A 1 87 ? 2.874 1.975 5.636 1.00 72.50 87 SER A C 1
ATOM 719 O O . SER A 1 87 ? 4.085 2.083 5.431 1.00 72.50 87 SER A O 1
ATOM 721 N N . ILE A 1 88 ? 2.277 0.805 5.834 1.00 71.19 88 ILE A N 1
ATOM 722 C CA . ILE A 1 88 ? 2.922 -0.480 5.563 1.00 71.19 88 ILE A CA 1
ATOM 723 C C . ILE A 1 88 ? 2.294 -1.014 4.291 1.00 71.19 88 ILE A C 1
ATOM 725 O O . ILE A 1 88 ? 1.074 -1.119 4.205 1.00 71.19 88 ILE A O 1
ATOM 729 N N . SER A 1 89 ? 3.132 -1.339 3.315 1.00 67.94 89 SER A N 1
ATOM 730 C CA . SER A 1 89 ? 2.750 -1.963 2.057 1.00 67.94 89 SER A CA 1
ATOM 731 C C . SER A 1 89 ? 3.346 -3.366 1.978 1.00 67.94 89 SER A C 1
ATOM 733 O O . SER A 1 89 ? 4.559 -3.545 2.062 1.00 67.94 89 SER A O 1
ATOM 735 N N . GLN A 1 90 ? 2.500 -4.368 1.789 1.00 60.72 90 GLN A N 1
ATOM 736 C CA . GLN A 1 90 ? 2.895 -5.725 1.455 1.00 60.72 90 GLN A CA 1
ATOM 737 C C . GLN A 1 90 ? 2.719 -5.938 -0.048 1.00 60.72 90 GLN A C 1
ATOM 739 O O . GLN A 1 90 ? 1.607 -5.930 -0.578 1.00 60.72 90 GLN A O 1
ATOM 744 N N . ARG A 1 91 ? 3.836 -6.144 -0.734 1.00 63.34 91 ARG A N 1
ATOM 745 C CA . ARG A 1 91 ? 3.885 -6.748 -2.062 1.00 63.34 91 ARG A CA 1
ATOM 746 C C . ARG A 1 91 ? 3.893 -8.264 -1.889 1.00 63.34 91 ARG A C 1
ATOM 748 O O . ARG A 1 91 ? 4.415 -8.760 -0.890 1.00 63.34 91 ARG A O 1
ATOM 755 N N . LEU A 1 92 ? 3.373 -9.012 -2.863 1.00 48.88 92 LEU A N 1
ATOM 756 C CA . LEU A 1 92 ? 3.641 -10.452 -2.977 1.00 48.88 92 LEU A CA 1
ATOM 757 C C . LEU A 1 92 ? 5.151 -10.703 -2.741 1.00 48.88 92 LEU A C 1
ATOM 759 O O . LEU A 1 92 ? 5.976 -10.306 -3.560 1.00 48.88 92 LEU A O 1
ATOM 763 N N . TYR A 1 93 ? 5.486 -11.300 -1.589 1.00 35.91 93 TYR A N 1
ATOM 764 C CA . TYR A 1 93 ? 6.833 -11.627 -1.080 1.00 35.91 93 TYR A CA 1
ATOM 765 C C . TYR A 1 93 ? 7.720 -10.512 -0.475 1.00 35.91 93 TYR A C 1
ATOM 767 O O . TYR A 1 93 ? 8.841 -10.823 -0.076 1.00 35.91 93 TYR A O 1
ATOM 775 N N . GLN A 1 94 ? 7.274 -9.254 -0.327 1.00 50.69 94 GLN A N 1
ATOM 776 C CA . GLN A 1 94 ? 8.071 -8.196 0.339 1.00 50.69 94 GLN A CA 1
ATOM 777 C C . GLN A 1 94 ? 7.207 -7.206 1.138 1.00 50.69 94 GLN A C 1
ATOM 779 O O . GLN A 1 94 ? 6.214 -6.697 0.626 1.00 50.69 94 GLN A O 1
ATOM 784 N N . GLN A 1 95 ? 7.606 -6.885 2.373 1.00 53.72 95 GLN A N 1
ATOM 785 C CA . GLN A 1 95 ? 7.010 -5.808 3.177 1.00 53.72 95 GLN A CA 1
ATOM 786 C C . GLN A 1 95 ? 7.879 -4.550 3.098 1.00 53.72 95 GLN A C 1
ATOM 788 O O . GLN A 1 95 ? 9.097 -4.619 3.248 1.00 53.72 95 GLN A O 1
ATOM 793 N N . GLN A 1 96 ? 7.251 -3.404 2.862 1.00 59.97 96 GLN A N 1
ATOM 794 C CA . GLN A 1 96 ? 7.899 -2.099 2.764 1.00 59.97 96 GLN A CA 1
ATOM 795 C C . GLN A 1 96 ? 7.086 -1.089 3.577 1.00 59.97 96 GLN A C 1
ATOM 797 O O . GLN A 1 96 ? 5.873 -0.996 3.413 1.00 59.97 96 GLN A O 1
ATOM 802 N N . ALA A 1 97 ? 7.741 -0.333 4.453 1.00 57.56 97 ALA A N 1
ATOM 803 C CA . ALA A 1 97 ? 7.127 0.784 5.167 1.00 57.56 97 ALA A CA 1
ATOM 804 C C . ALA A 1 97 ? 7.516 2.111 4.498 1.00 57.56 97 ALA A C 1
ATOM 806 O O . ALA A 1 97 ? 8.587 2.207 3.905 1.00 57.56 97 ALA A O 1
ATOM 807 N N . GLY A 1 98 ? 6.663 3.129 4.581 1.00 64.56 98 GLY A N 1
ATOM 808 C CA . GLY A 1 98 ? 6.978 4.486 4.126 1.00 64.56 98 GLY A CA 1
ATOM 809 C C . GLY A 1 98 ? 6.264 5.522 4.985 1.00 64.56 98 GLY A C 1
ATOM 810 O O . GLY A 1 98 ? 5.093 5.336 5.304 1.00 64.56 98 GLY A O 1
ATOM 811 N N . CYS A 1 99 ? 6.957 6.594 5.369 1.00 62.22 99 CYS A N 1
ATOM 812 C CA . CYS A 1 99 ? 6.437 7.649 6.245 1.00 62.22 99 CYS A CA 1
ATOM 813 C C . CYS A 1 99 ? 6.471 9.016 5.561 1.00 62.22 99 CYS A C 1
ATOM 815 O O . CYS A 1 99 ? 7.385 9.296 4.782 1.00 62.22 99 CYS A O 1
ATOM 817 N N . THR A 1 100 ? 5.507 9.879 5.884 1.00 56.56 100 THR A N 1
ATOM 818 C CA . THR A 1 100 ? 5.467 11.274 5.427 1.00 56.56 100 THR A CA 1
ATOM 819 C C . THR A 1 100 ? 5.403 12.210 6.636 1.00 56.56 100 THR A C 1
ATOM 821 O O . THR A 1 100 ? 4.372 12.269 7.298 1.00 56.56 100 THR A O 1
ATOM 824 N N . GLY A 1 101 ? 6.482 12.962 6.891 1.00 47.06 101 GLY A N 1
ATOM 825 C CA . GLY A 1 101 ? 6.501 14.111 7.813 1.00 47.06 101 GLY A CA 1
ATOM 826 C C . GLY A 1 101 ? 6.779 13.804 9.293 1.00 47.06 101 GLY A C 1
ATOM 827 O O . GLY A 1 101 ? 6.185 12.900 9.876 1.00 47.06 101 GLY A O 1
ATOM 828 N N . GLY A 1 102 ? 7.679 14.611 9.873 1.00 38.28 102 GLY A N 1
ATOM 829 C CA . GLY A 1 102 ? 8.192 14.551 11.245 1.00 38.28 102 GLY A CA 1
ATOM 830 C C . GLY A 1 102 ? 9.728 14.534 11.280 1.00 38.28 102 GLY A C 1
ATOM 831 O O . GLY A 1 102 ? 10.298 13.493 11.590 1.00 38.28 102 GLY A O 1
ATOM 832 N N . GLU A 1 103 ? 10.372 15.650 10.903 1.00 43.38 103 GLU A N 1
ATOM 833 C CA . GLU A 1 103 ? 11.760 16.020 11.278 1.00 43.38 103 GLU A CA 1
ATOM 834 C C . GLU A 1 103 ? 11.885 15.735 12.791 1.00 43.38 103 GLU A C 1
ATOM 836 O O . GLU A 1 103 ? 11.164 16.328 13.582 1.00 43.38 103 GLU A O 1
ATOM 841 N N . ASP A 1 104 ? 12.485 14.649 13.278 1.00 40.41 104 ASP A N 1
ATOM 842 C CA . ASP A 1 104 ? 13.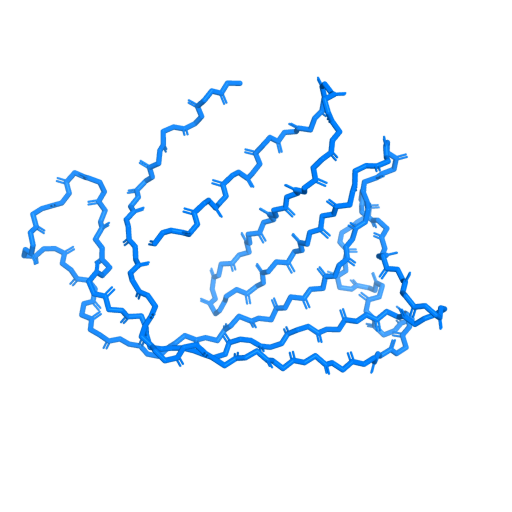931 14.466 13.370 1.00 40.41 104 ASP A CA 1
ATOM 843 C C . ASP A 1 104 ? 14.348 13.023 13.748 1.00 40.41 104 ASP A C 1
ATOM 845 O O . ASP A 1 104 ? 15.509 12.801 14.062 1.00 40.41 104 ASP A O 1
ATOM 849 N N . ASP A 1 105 ? 13.464 12.011 13.757 1.00 38.56 105 ASP A N 1
ATOM 850 C CA . ASP A 1 105 ? 13.847 10.712 14.367 1.00 38.56 105 ASP A CA 1
ATOM 851 C C . ASP A 1 105 ? 13.076 9.469 13.869 1.00 38.56 105 ASP A C 1
ATOM 853 O O . ASP A 1 105 ? 12.795 8.525 14.614 1.00 38.56 105 ASP A O 1
ATOM 857 N N . VAL A 1 106 ? 12.717 9.434 12.582 1.00 42.09 106 VAL A N 1
ATOM 858 C CA . VAL A 1 106 ? 12.159 8.228 11.940 1.00 42.09 106 VAL A CA 1
ATOM 859 C C . VAL A 1 106 ? 13.288 7.477 11.218 1.00 42.09 106 VAL A C 1
ATOM 861 O O . VAL A 1 106 ? 13.960 8.087 10.384 1.00 42.09 106 VAL A O 1
ATOM 864 N N . PRO A 1 107 ? 13.504 6.160 11.445 1.00 33.91 107 PRO A N 1
ATOM 865 C CA . PRO A 1 107 ? 14.341 5.367 10.553 1.00 33.91 107 PRO A CA 1
ATOM 866 C C . PRO A 1 107 ? 13.697 5.413 9.167 1.00 33.91 107 PRO A C 1
ATOM 868 O O . PRO A 1 107 ? 12.629 4.843 8.938 1.00 33.91 107 PRO A O 1
ATOM 871 N N . SER A 1 108 ? 14.312 6.164 8.259 1.00 35.03 108 SER A N 1
ATOM 872 C CA . SER A 1 108 ? 13.806 6.410 6.918 1.00 35.03 108 SER A CA 1
ATOM 873 C C . SER A 1 108 ? 13.790 5.113 6.109 1.00 35.03 108 SER A C 1
ATOM 875 O O . SER A 1 108 ? 14.746 4.761 5.423 1.00 35.03 108 SER A O 1
ATOM 877 N N . VAL A 1 109 ? 12.666 4.396 6.122 1.00 39.28 109 VAL A N 1
ATOM 878 C CA . VAL A 1 109 ? 12.372 3.430 5.058 1.00 39.28 109 VAL A CA 1
ATOM 879 C C . VAL A 1 109 ? 11.859 4.240 3.868 1.00 39.28 109 VAL A C 1
ATOM 881 O O . VAL A 1 109 ? 10.666 4.438 3.658 1.00 39.28 109 VAL A O 1
ATOM 884 N N . SER A 1 110 ? 12.805 4.820 3.129 1.00 34.44 110 SER A N 1
ATOM 885 C CA . SER A 1 110 ? 12.542 5.589 1.915 1.00 34.44 110 SER A CA 1
ATOM 886 C C . SER A 1 110 ? 12.414 4.633 0.728 1.00 34.44 110 SER A C 1
ATOM 888 O O . SER A 1 110 ? 13.399 4.328 0.057 1.00 34.44 110 SER A O 1
ATOM 890 N N . SER A 1 111 ? 11.191 4.192 0.430 1.00 33.53 111 SER A N 1
ATOM 891 C CA . SER A 1 111 ? 10.837 3.702 -0.907 1.00 33.53 111 SER A CA 1
ATOM 892 C C . SER A 1 111 ? 10.297 4.872 -1.736 1.00 33.53 111 SER A C 1
ATOM 894 O O . SER A 1 111 ? 9.093 5.069 -1.881 1.00 33.53 111 SER A O 1
ATOM 896 N N . ARG A 1 112 ? 11.196 5.705 -2.279 1.00 29.14 112 ARG A N 1
ATOM 897 C CA . ARG A 1 112 ? 10.798 6.638 -3.341 1.00 29.14 112 ARG A CA 1
ATOM 898 C C . ARG A 1 112 ? 10.636 5.839 -4.627 1.00 29.14 112 ARG A C 1
ATOM 900 O O . ARG A 1 112 ? 11.616 5.419 -5.233 1.00 29.14 112 ARG A O 1
ATOM 907 N N . SER A 1 113 ? 9.376 5.604 -4.973 1.00 29.61 113 SER A N 1
ATOM 908 C CA . SER A 1 113 ? 8.963 5.141 -6.293 1.00 29.61 113 SER A CA 1
ATOM 909 C C . SER A 1 113 ? 9.060 6.341 -7.235 1.00 29.61 113 SER A C 1
ATOM 911 O O . SER A 1 113 ? 8.380 7.343 -7.008 1.00 29.61 113 SER A O 1
ATOM 913 N N . VAL A 1 114 ? 9.951 6.255 -8.220 1.00 31.75 114 VAL A N 1
ATOM 914 C CA . VAL A 1 114 ? 9.892 7.034 -9.462 1.00 31.75 114 VAL A CA 1
ATOM 915 C C . VAL A 1 114 ? 9.562 6.038 -10.555 1.00 31.75 114 VAL A C 1
ATOM 917 O O . VAL A 1 114 ? 10.245 4.987 -10.567 1.00 31.75 114 VAL A O 1
#

Radius of gyration: 15.73 Å; chains: 1; bounding box: 38×28×38 Å

Sequence (114 aa):
MDVPWIGIQEWDKPLFLHWPVPYEVLRPLVPEPFVLDTFDGQAWVGIVPFKAVHTKPRWGSDLVTLGSHFQLNFRTYIRFLRGASCSISQRLYQQQAGCTGGEDDVPSVSSRSV

Secondary structure (DSSP, 8-state):
--PPP-EEEEEES---EEEEE-HHHHGGGS-TTEEEPEETTEEEEEEEEEEEEEEEETT--TTS---SEEEEEEEEEEEETTS-EEEEEEETTEEEEEEE--TT----------

pLDDT: mean 75.6, std 19.66, range [29.14, 95.19]

Foldseek 3Di:
DPDDAFWAKDWAPKDKDKDWDALVVCVVVDDPQKAFDDDPNTWMKIKIKTKIAQIDTPPDDSVRGPHIDIKIKIKTWIDGPVGWIKMWIDIPVDIAIATDDDPDDDPHSDPPHD